Protein AF-A0A6P1IZU8-F1 (afdb_monomer_lite)

Foldseek 3Di:
DDDDDPDPVVVVVVVVVVVVVVVPDPPPCPPVVVVVVVVVVVVVVVVLCVQCVLLVLLVVVVLVVVLVVLCVVPNPVRSVVVVVVVVVVVVVVVVVVVVVQVVPPDNVVSVVVVVVCVVVPVVHQDPVDPCNVVSVVSSVVSVD

Secondary structure (DSSP, 8-state):
-------THHHHHHHHHHHHTTTTS-TTS-HHHHHHHHHHHHHHHHHHHHHHHHHHHHHHHHHHHHHHHHHHHHHHHHHHHHHHHHHHHHHHHHHHHHHHHHT-S-HHHHHHHHHHHHHTTTTS--TTSTTHHHHHHHHHHHT-

Radius of gyration: 24.1 Å; chains: 1; bounding box: 70×32×50 Å

Structure (mmCIF, N/CA/C/O backbone):
data_AF-A0A6P1IZU8-F1
#
_entry.id   AF-A0A6P1IZU8-F1
#
loop_
_atom_site.group_PDB
_atom_site.id
_atom_site.type_symbol
_atom_site.label_atom_id
_atom_site.label_alt_id
_atom_site.label_comp_id
_atom_site.label_asym_id
_atom_site.label_entity_id
_atom_site.label_seq_id
_atom_site.pdbx_PDB_ins_code
_atom_site.Cartn_x
_atom_site.Cartn_y
_atom_site.Cartn_z
_atom_site.occupancy
_atom_site.B_iso_or_equiv
_atom_site.auth_seq_id
_atom_site.auth_comp_id
_atom_site.auth_asym_id
_atom_site.auth_atom_id
_atom_site.pdbx_PDB_model_num
ATOM 1 N N . MET A 1 1 ? 51.812 13.225 24.668 1.00 41.00 1 MET A N 1
ATOM 2 C CA . MET A 1 1 ? 50.845 12.655 23.706 1.00 41.00 1 MET A CA 1
ATOM 3 C C . MET A 1 1 ? 50.387 13.764 22.770 1.00 41.00 1 MET A C 1
ATOM 5 O O . MET A 1 1 ? 49.770 14.711 23.235 1.00 41.00 1 MET A O 1
ATOM 9 N N . ARG A 1 2 ? 50.791 13.718 21.493 1.00 33.50 2 ARG A N 1
ATOM 10 C CA . ARG A 1 2 ? 50.395 14.683 20.450 1.00 33.50 2 ARG A CA 1
ATOM 11 C C . ARG A 1 2 ? 49.412 14.000 19.489 1.00 33.50 2 ARG A C 1
ATOM 13 O O . ARG A 1 2 ? 49.657 12.843 19.154 1.00 33.50 2 ARG A O 1
ATOM 20 N N . PRO A 1 3 ? 48.355 14.683 19.026 1.00 36.72 3 PRO A N 1
ATOM 21 C CA . PRO A 1 3 ? 47.440 14.134 18.036 1.00 36.72 3 PRO A CA 1
ATOM 22 C C . PRO A 1 3 ? 48.097 14.129 16.649 1.00 36.72 3 PRO A C 1
ATOM 24 O O . PRO A 1 3 ? 48.660 15.137 16.210 1.00 36.72 3 PRO A O 1
ATOM 27 N N . GLN A 1 4 ? 48.035 12.989 15.960 1.00 41.97 4 GLN A N 1
ATOM 28 C CA . GLN A 1 4 ? 48.429 12.881 14.558 1.00 41.97 4 GLN A CA 1
ATOM 29 C C . GLN A 1 4 ? 47.409 13.624 13.688 1.00 41.97 4 GLN A C 1
ATOM 31 O O . GLN A 1 4 ? 46.247 13.239 13.597 1.00 41.97 4 GLN A O 1
ATOM 36 N N . ARG A 1 5 ? 47.858 14.704 13.042 1.00 43.34 5 ARG A N 1
ATOM 37 C CA . ARG A 1 5 ? 47.162 15.329 11.913 1.00 43.34 5 ARG A CA 1
ATOM 38 C C . ARG A 1 5 ? 47.276 14.389 10.714 1.00 43.34 5 ARG A C 1
ATOM 40 O O . ARG A 1 5 ? 48.345 14.301 10.114 1.00 43.34 5 ARG A O 1
ATOM 47 N N . THR A 1 6 ? 46.196 13.711 10.348 1.00 44.62 6 THR A N 1
ATOM 48 C CA . THR A 1 6 ? 46.088 13.102 9.021 1.00 44.62 6 THR A CA 1
ATOM 49 C C . THR A 1 6 ? 45.892 14.223 8.000 1.00 44.62 6 THR A C 1
ATOM 51 O O . THR A 1 6 ? 45.001 15.064 8.094 1.00 44.62 6 THR A O 1
ATOM 54 N N . SER A 1 7 ? 46.860 14.308 7.094 1.00 45.47 7 SER A N 1
ATOM 55 C CA . SER A 1 7 ? 47.058 15.392 6.141 1.00 45.47 7 SER A CA 1
ATOM 56 C C . SER A 1 7 ? 45.967 15.419 5.066 1.00 45.47 7 SER A C 1
ATOM 58 O O . SER A 1 7 ? 45.680 14.403 4.433 1.00 45.47 7 SER A O 1
ATOM 60 N N . SER A 1 8 ? 45.449 16.621 4.795 1.00 48.34 8 SER A N 1
ATOM 61 C CA . SER A 1 8 ? 44.566 16.989 3.672 1.00 48.34 8 SER A CA 1
ATOM 62 C C . SER A 1 8 ? 45.063 16.490 2.296 1.00 48.34 8 SER A C 1
ATOM 64 O O . SER A 1 8 ? 44.287 16.346 1.354 1.00 48.34 8 SER A O 1
ATOM 66 N N . ALA A 1 9 ? 46.351 16.143 2.181 1.00 49.56 9 ALA A N 1
ATOM 67 C CA . ALA A 1 9 ? 46.944 15.568 0.976 1.00 49.56 9 ALA A CA 1
ATOM 68 C C . ALA A 1 9 ? 46.387 14.177 0.605 1.00 49.56 9 ALA A C 1
ATOM 70 O O . ALA A 1 9 ? 46.333 13.845 -0.579 1.00 49.56 9 ALA A O 1
ATOM 71 N N . HIS A 1 10 ? 45.934 13.372 1.577 1.00 45.78 10 HIS A N 1
ATOM 72 C CA . HIS A 1 10 ? 45.466 12.010 1.284 1.00 45.78 10 HIS A CA 1
ATOM 73 C C . HIS A 1 10 ? 44.092 12.000 0.590 1.00 45.78 10 HIS A C 1
ATOM 75 O O . HIS A 1 10 ? 43.878 11.227 -0.342 1.00 45.78 10 HIS A O 1
ATOM 81 N N . LEU A 1 11 ? 43.218 12.944 0.962 1.00 45.25 11 LEU A N 1
ATOM 82 C CA . LEU A 1 11 ? 41.897 13.150 0.353 1.00 45.25 11 LEU A CA 1
ATOM 83 C C . LEU A 1 11 ? 41.985 13.711 -1.079 1.00 45.25 11 LEU A C 1
ATOM 85 O O . LEU A 1 11 ? 41.105 13.454 -1.901 1.00 45.25 11 LEU A O 1
ATOM 89 N N . GLY A 1 12 ? 43.051 14.453 -1.400 1.00 46.25 12 GLY A N 1
ATOM 90 C CA . GLY A 1 12 ? 43.307 14.953 -2.756 1.00 46.25 12 GLY A CA 1
ATOM 91 C C . GLY A 1 12 ? 43.663 13.836 -3.742 1.00 46.25 12 GLY A C 1
ATOM 92 O O . GLY A 1 12 ? 43.120 13.790 -4.847 1.00 46.25 12 GLY A O 1
ATOM 93 N N . ALA A 1 13 ? 44.509 12.894 -3.316 1.00 50.34 13 ALA A N 1
ATOM 94 C CA . ALA A 1 13 ? 44.922 11.754 -4.134 1.00 50.34 13 ALA A CA 1
ATOM 95 C C . ALA A 1 13 ? 43.780 10.746 -4.363 1.00 50.34 13 ALA A C 1
ATOM 97 O O . ALA A 1 13 ? 43.659 10.171 -5.445 1.00 50.34 13 ALA A O 1
ATOM 98 N N . GLU A 1 14 ? 42.904 10.562 -3.372 1.00 46.69 14 GLU A N 1
ATOM 99 C CA . GLU A 1 14 ? 41.747 9.666 -3.475 1.00 46.69 14 GLU A CA 1
ATOM 100 C C . GLU A 1 14 ? 40.647 10.248 -4.381 1.00 46.69 14 GLU A C 1
ATOM 102 O O . GLU A 1 14 ? 40.080 9.534 -5.210 1.00 46.69 14 GLU A O 1
ATOM 107 N N . ARG A 1 15 ? 40.434 11.575 -4.343 1.00 49.38 15 ARG A N 1
ATOM 108 C CA . ARG A 1 15 ? 39.568 12.284 -5.303 1.00 49.38 15 ARG A CA 1
ATOM 109 C C . ARG A 1 15 ? 40.090 12.221 -6.739 1.00 49.38 15 ARG A C 1
ATOM 111 O O . ARG A 1 15 ? 39.292 12.043 -7.655 1.00 49.38 15 ARG A O 1
ATOM 118 N N . GLN A 1 16 ? 41.402 12.333 -6.950 1.00 51.94 16 GLN A N 1
ATOM 119 C CA . GLN A 1 16 ? 41.996 12.194 -8.286 1.00 51.94 16 GLN A CA 1
ATOM 120 C C . GLN A 1 16 ? 41.927 10.753 -8.811 1.00 51.94 16 GLN A C 1
ATOM 122 O O . GLN A 1 16 ? 41.655 10.559 -9.993 1.00 51.94 16 GLN A O 1
ATOM 127 N N . ARG A 1 17 ? 42.076 9.739 -7.946 1.00 51.16 17 ARG A N 1
ATOM 128 C CA . ARG A 1 17 ? 41.856 8.329 -8.317 1.00 51.16 17 ARG A CA 1
ATOM 129 C C . ARG A 1 17 ? 40.402 8.028 -8.684 1.00 51.16 17 ARG A C 1
ATOM 131 O O . ARG A 1 17 ? 40.165 7.332 -9.666 1.00 51.16 17 ARG A O 1
ATOM 138 N N . LEU A 1 18 ? 39.435 8.574 -7.944 1.00 45.34 18 LEU A N 1
ATOM 139 C CA . LEU A 1 18 ? 38.010 8.433 -8.271 1.00 45.34 18 LEU A CA 1
ATOM 140 C C . LEU A 1 18 ? 37.643 9.152 -9.581 1.00 45.34 18 LEU A C 1
ATOM 142 O O . LEU A 1 18 ? 36.846 8.630 -10.354 1.00 45.34 18 LEU A O 1
ATOM 146 N N . ALA A 1 19 ? 38.262 10.302 -9.868 1.00 48.28 19 ALA A N 1
ATOM 147 C CA . ALA A 1 19 ? 38.076 11.018 -11.132 1.00 48.28 19 ALA A CA 1
ATOM 148 C C . ALA A 1 19 ? 38.701 10.283 -12.335 1.00 48.28 19 ALA A C 1
ATOM 150 O O . ALA A 1 19 ? 38.113 10.277 -13.413 1.00 48.28 19 ALA A O 1
ATOM 151 N N . ALA A 1 20 ? 39.849 9.623 -12.150 1.00 47.84 20 ALA A N 1
ATOM 152 C CA . ALA A 1 20 ? 40.512 8.840 -13.196 1.00 47.84 20 ALA A CA 1
ATOM 153 C C . ALA A 1 20 ? 39.789 7.519 -13.527 1.00 47.84 20 ALA A C 1
ATOM 155 O O . ALA A 1 20 ? 39.885 7.036 -14.647 1.00 47.84 20 ALA A O 1
ATOM 156 N N . ASN A 1 21 ? 39.012 6.952 -12.598 1.00 43.84 21 ASN A N 1
ATOM 157 C CA . ASN A 1 21 ? 38.176 5.773 -12.873 1.00 43.84 21 ASN A CA 1
ATOM 158 C C . ASN A 1 21 ? 36.822 6.110 -13.529 1.00 43.84 21 ASN A C 1
ATOM 160 O O . ASN A 1 21 ? 36.084 5.204 -13.905 1.00 43.84 21 ASN A O 1
ATOM 164 N N . LEU A 1 22 ? 36.484 7.396 -13.684 1.00 42.19 22 LEU A N 1
ATOM 165 C CA . LEU A 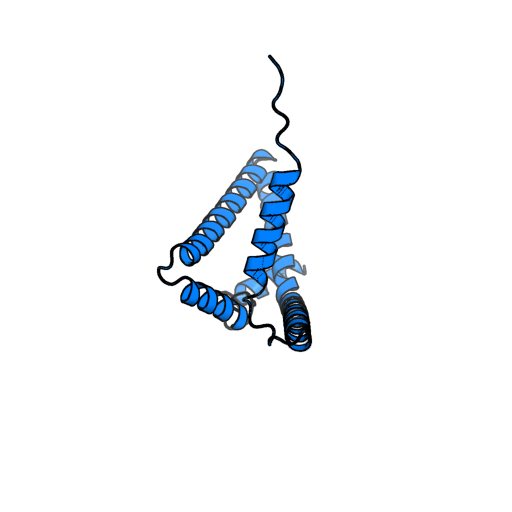1 22 ? 35.278 7.845 -14.394 1.00 42.19 22 LEU A CA 1
ATOM 166 C C . LEU A 1 22 ? 35.525 8.135 -15.883 1.00 42.19 22 LEU A C 1
ATOM 168 O O . LEU A 1 22 ? 34.564 8.356 -16.620 1.00 42.19 22 LEU A O 1
ATOM 172 N N . THR A 1 23 ? 36.779 8.122 -16.346 1.00 43.56 23 THR A N 1
ATOM 173 C CA . THR A 1 23 ? 37.121 8.411 -17.750 1.00 43.56 23 THR A CA 1
ATOM 174 C C . THR A 1 23 ? 36.952 7.222 -18.696 1.00 43.56 23 THR A C 1
ATOM 176 O O . THR A 1 23 ? 37.031 7.419 -19.903 1.00 43.56 23 THR A O 1
ATOM 179 N N . ASP A 1 24 ? 36.656 6.028 -18.173 1.00 41.81 24 ASP A N 1
ATOM 180 C CA . ASP A 1 24 ? 36.394 4.814 -18.967 1.00 41.81 24 ASP A CA 1
ATOM 181 C C . ASP A 1 24 ? 34.899 4.529 -19.188 1.00 41.81 24 ASP A C 1
ATOM 183 O O . ASP A 1 24 ? 34.511 3.476 -19.699 1.00 41.81 24 ASP A O 1
ATOM 187 N N . PHE A 1 25 ? 34.025 5.484 -18.857 1.00 39.88 25 PHE A N 1
ATOM 188 C CA . PHE A 1 25 ? 32.663 5.439 -19.374 1.00 39.88 25 PHE A CA 1
ATOM 189 C C . PHE A 1 25 ? 32.666 5.896 -20.835 1.00 39.88 25 PHE A C 1
ATOM 191 O O . PHE A 1 25 ? 33.139 6.999 -21.117 1.00 39.88 25 PHE A O 1
ATOM 198 N N . PRO A 1 26 ? 32.103 5.112 -21.775 1.00 39.47 26 PRO A N 1
ATOM 199 C CA . PRO A 1 26 ? 31.972 5.544 -23.156 1.00 39.47 26 PRO A CA 1
ATOM 200 C C . PRO A 1 26 ? 31.148 6.836 -23.187 1.00 39.47 26 PRO A C 1
ATOM 202 O O . PRO A 1 26 ? 29.931 6.843 -22.993 1.00 39.47 26 PRO A O 1
ATOM 205 N N . THR A 1 27 ? 31.821 7.952 -23.452 1.00 45.53 27 THR A N 1
ATOM 206 C CA . THR A 1 27 ? 31.269 9.313 -23.538 1.00 45.53 27 THR A CA 1
ATOM 207 C C . THR A 1 27 ? 30.335 9.511 -24.740 1.00 45.53 27 THR A C 1
ATOM 209 O O . THR A 1 27 ? 29.909 10.626 -25.035 1.00 45.53 27 THR A O 1
ATOM 212 N N . SER A 1 28 ? 29.927 8.433 -25.417 1.00 43.31 28 SER A N 1
ATOM 213 C CA . SER A 1 28 ? 28.973 8.460 -26.526 1.00 43.31 28 SER A CA 1
ATOM 214 C C . SER A 1 28 ? 27.503 8.382 -26.097 1.00 43.31 28 SER A C 1
ATOM 216 O O . SER A 1 28 ? 26.613 8.351 -26.955 1.00 43.31 28 SER A O 1
ATOM 218 N N . VAL A 1 29 ? 27.188 8.405 -24.796 1.00 45.69 29 VAL A N 1
ATOM 219 C CA . VAL A 1 29 ? 25.844 8.818 -24.369 1.00 45.69 29 VAL A CA 1
ATOM 220 C C . VAL A 1 29 ? 25.806 10.343 -24.414 1.00 45.69 29 VAL A C 1
ATOM 222 O O . VAL A 1 29 ? 26.002 11.022 -23.414 1.00 45.69 29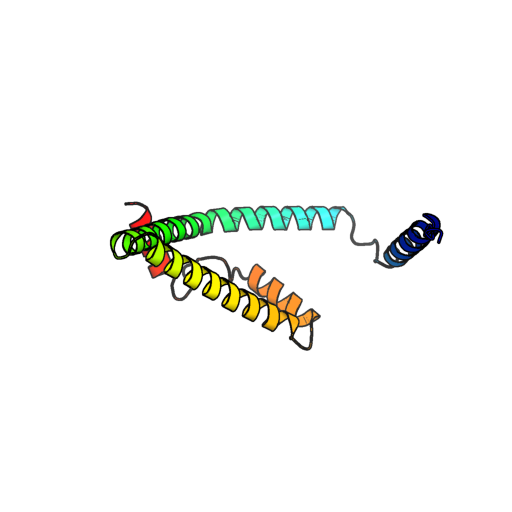 VAL A O 1
ATOM 225 N N . THR A 1 30 ? 25.569 10.891 -25.610 1.00 45.28 30 THR A N 1
ATOM 226 C CA . THR A 1 30 ? 25.333 12.327 -25.827 1.00 45.28 30 THR A CA 1
ATOM 227 C C . THR A 1 30 ? 24.422 12.878 -24.728 1.00 45.28 30 THR A C 1
ATOM 229 O O . THR A 1 30 ? 23.368 12.287 -24.482 1.00 45.28 30 THR A O 1
ATOM 232 N N . LEU A 1 31 ? 24.773 14.010 -24.110 1.00 45.38 31 LEU A N 1
ATOM 233 C CA . LEU A 1 31 ? 23.968 14.730 -23.104 1.00 45.38 31 LEU A CA 1
ATOM 234 C C . LEU A 1 31 ? 22.472 14.833 -23.469 1.00 45.38 31 LEU A C 1
ATOM 236 O O . LEU A 1 31 ? 21.605 14.805 -22.599 1.00 45.38 31 LEU A O 1
ATOM 240 N N . SER A 1 32 ? 22.154 14.868 -24.766 1.00 47.62 32 SER A N 1
ATOM 241 C CA . SER A 1 32 ? 20.799 14.868 -25.329 1.00 47.62 32 SER A CA 1
ATOM 242 C C . SER A 1 32 ? 20.002 13.569 -25.115 1.00 47.62 32 SER A C 1
ATOM 244 O O . SER A 1 32 ? 18.772 13.604 -25.131 1.00 47.62 32 SER A O 1
ATOM 246 N N . LYS A 1 33 ? 20.666 12.415 -24.962 1.00 49.03 33 LYS A N 1
ATOM 247 C CA . LYS A 1 33 ? 20.047 11.130 -24.590 1.00 49.03 33 LYS A CA 1
ATOM 248 C C . LYS A 1 33 ? 19.741 11.107 -23.095 1.00 49.03 33 LYS A C 1
ATOM 250 O O . LYS A 1 33 ? 18.618 10.785 -22.737 1.00 49.03 33 LYS A O 1
ATOM 255 N N . VAL A 1 34 ? 20.671 11.558 -22.249 1.00 53.62 34 VAL A N 1
ATOM 256 C CA . VAL A 1 34 ? 20.452 11.666 -20.792 1.00 53.62 34 VAL A CA 1
ATOM 257 C C . VAL A 1 34 ? 19.305 12.634 -20.476 1.00 53.62 34 VAL A C 1
ATOM 259 O O . VAL A 1 34 ? 18.387 12.276 -19.744 1.00 53.62 34 VAL A O 1
ATOM 262 N N . HIS A 1 35 ? 19.274 13.813 -21.107 1.00 47.97 35 HIS A N 1
ATOM 263 C CA . HIS A 1 35 ? 18.172 14.773 -20.953 1.00 47.97 35 HIS A CA 1
ATOM 264 C C . HIS A 1 35 ? 16.815 14.223 -21.420 1.00 47.97 35 HIS A C 1
ATOM 266 O O . HIS A 1 35 ? 15.790 14.487 -20.790 1.00 47.97 35 HIS A O 1
ATOM 272 N N . ARG A 1 36 ? 16.790 13.452 -22.517 1.00 53.38 36 ARG A N 1
ATOM 273 C CA . ARG A 1 36 ? 15.564 12.793 -22.990 1.00 53.38 36 ARG A CA 1
ATOM 274 C C . ARG A 1 36 ? 15.098 11.702 -22.030 1.00 53.38 36 ARG A C 1
ATOM 276 O O . ARG A 1 36 ? 13.906 11.652 -21.748 1.00 53.38 36 ARG A O 1
ATOM 283 N N . SER A 1 37 ? 16.010 10.896 -21.490 1.00 55.41 37 SER A N 1
ATOM 284 C CA . SER A 1 37 ? 15.684 9.858 -20.508 1.00 55.41 37 SER A CA 1
ATOM 285 C C . SER A 1 37 ? 15.145 10.444 -19.199 1.00 55.41 37 SER A C 1
ATOM 287 O O . SER A 1 37 ? 14.140 9.955 -18.696 1.00 55.41 37 SER A O 1
ATOM 289 N N . ILE A 1 38 ? 15.733 11.534 -18.687 1.00 56.88 38 ILE A N 1
ATOM 290 C CA . ILE A 1 38 ? 15.238 12.224 -17.479 1.00 56.88 38 ILE A CA 1
ATOM 291 C C . ILE A 1 38 ? 13.834 12.802 -17.715 1.00 56.88 38 ILE A C 1
ATOM 293 O O . ILE A 1 38 ? 12.929 12.566 -16.920 1.00 56.88 38 ILE A O 1
ATOM 297 N N . ARG A 1 39 ? 13.613 13.492 -18.844 1.00 56.72 39 ARG A N 1
ATOM 298 C CA . ARG A 1 39 ? 12.294 14.051 -19.195 1.00 56.72 39 ARG A CA 1
ATOM 299 C C . ARG A 1 39 ? 11.228 12.965 -19.389 1.00 56.72 39 ARG A C 1
ATOM 301 O O . ARG A 1 39 ? 10.067 13.172 -19.048 1.00 56.72 39 ARG A O 1
ATOM 308 N N . TRP A 1 40 ? 11.603 11.819 -19.952 1.00 54.03 40 TRP A N 1
ATOM 309 C CA . TRP A 1 40 ? 10.691 10.695 -20.158 1.00 54.03 40 TRP A CA 1
ATOM 310 C C . TRP A 1 40 ? 10.277 10.036 -18.834 1.00 54.03 40 TRP A C 1
ATOM 312 O O . TRP A 1 40 ? 9.096 9.745 -18.644 1.00 54.03 40 TRP A O 1
ATOM 322 N N . LEU A 1 41 ? 11.215 9.871 -17.893 1.00 57.94 41 LEU A N 1
ATOM 323 C CA . LEU A 1 41 ? 10.930 9.369 -16.543 1.00 57.94 41 LEU A CA 1
ATOM 324 C C . LEU A 1 41 ? 9.996 10.310 -15.765 1.00 57.94 41 LEU A C 1
ATOM 326 O O . LEU A 1 41 ? 9.057 9.843 -15.122 1.00 57.94 41 LEU A O 1
ATOM 330 N N . ASP A 1 42 ? 10.195 11.622 -15.894 1.00 63.22 42 ASP A N 1
ATOM 331 C CA . ASP A 1 42 ? 9.362 12.645 -15.251 1.00 63.22 42 ASP A CA 1
ATOM 332 C C . ASP A 1 42 ? 7.909 12.628 -15.771 1.00 63.22 42 ASP A C 1
ATOM 334 O O . ASP A 1 42 ? 6.951 12.488 -15.007 1.00 63.22 42 ASP A O 1
ATOM 338 N N . GLN A 1 43 ? 7.715 12.616 -17.096 1.00 65.25 43 GLN A N 1
ATOM 339 C CA . GLN A 1 43 ? 6.374 12.525 -17.695 1.00 65.25 43 GLN A CA 1
ATOM 340 C C . GLN A 1 43 ? 5.643 11.228 -17.342 1.00 65.25 43 GLN A C 1
ATOM 342 O O . GLN A 1 43 ? 4.417 11.207 -17.190 1.00 65.25 43 GLN A O 1
ATOM 347 N N . ARG A 1 44 ? 6.383 10.125 -17.236 1.00 67.19 44 ARG A N 1
ATOM 348 C CA . ARG A 1 44 ? 5.827 8.829 -16.865 1.00 67.19 44 ARG A CA 1
ATOM 349 C C . ARG A 1 44 ? 5.356 8.814 -15.413 1.00 67.19 44 ARG A C 1
ATOM 351 O O . ARG A 1 44 ? 4.253 8.331 -15.158 1.00 67.19 44 ARG A O 1
ATOM 358 N N . SER A 1 45 ? 6.153 9.387 -14.511 1.00 70.50 45 SER A N 1
ATOM 359 C CA . SER A 1 45 ? 5.795 9.583 -13.104 1.00 70.50 45 SER A CA 1
ATOM 360 C C . SER A 1 45 ? 4.500 10.387 -12.975 1.00 70.50 45 SER A C 1
ATOM 362 O O . SER A 1 45 ? 3.554 9.918 -12.349 1.00 70.50 45 SER A O 1
ATOM 364 N N . LEU A 1 46 ? 4.381 11.518 -13.678 1.00 77.81 46 LEU A N 1
ATOM 365 C CA . LEU A 1 46 ? 3.177 12.361 -13.646 1.00 77.81 46 LEU A CA 1
ATOM 366 C C . LEU A 1 46 ? 1.918 11.634 -14.137 1.00 77.81 46 LEU A C 1
ATOM 368 O O . LEU A 1 46 ? 0.855 11.738 -13.528 1.00 77.81 46 LEU A O 1
ATOM 372 N N . ARG A 1 47 ? 2.020 10.859 -15.224 1.00 79.69 47 ARG A N 1
ATOM 373 C CA . ARG A 1 47 ? 0.881 10.079 -15.738 1.00 79.69 47 ARG A CA 1
ATOM 374 C C . ARG A 1 47 ? 0.475 8.958 -14.791 1.00 79.69 47 ARG A C 1
ATOM 376 O O . ARG A 1 47 ? -0.714 8.678 -14.674 1.00 79.69 47 ARG A O 1
ATOM 383 N N . TRP A 1 48 ? 1.446 8.292 -14.171 1.00 83.06 48 TRP A N 1
ATOM 384 C CA . TRP A 1 48 ? 1.171 7.278 -13.159 1.00 83.06 48 TRP A CA 1
ATOM 385 C C . TRP A 1 48 ? 0.489 7.911 -11.945 1.00 83.06 48 TRP A C 1
ATOM 387 O O . TRP A 1 48 ? -0.580 7.453 -11.551 1.00 83.06 48 TRP A O 1
ATOM 397 N N . GLN A 1 49 ? 1.031 9.015 -11.423 1.00 79.81 49 GLN A N 1
ATOM 398 C CA . GLN A 1 49 ? 0.447 9.745 -10.297 1.00 79.81 49 GLN A CA 1
ATOM 399 C C . GLN A 1 49 ? -0.995 10.160 -10.599 1.00 79.81 49 GLN A C 1
ATOM 401 O O . GLN A 1 49 ? -1.886 9.863 -9.812 1.00 79.81 49 GLN A O 1
ATOM 406 N N . ALA A 1 50 ? -1.251 10.746 -11.773 1.00 83.94 50 ALA A N 1
ATOM 407 C CA . ALA A 1 50 ? -2.592 11.168 -12.175 1.00 83.94 50 ALA A CA 1
ATOM 408 C C . ALA A 1 50 ? -3.619 10.020 -12.182 1.00 83.94 50 ALA A C 1
ATOM 410 O O . ALA A 1 50 ? -4.779 10.239 -11.846 1.00 83.94 50 ALA A O 1
ATOM 411 N N . ARG A 1 51 ? -3.206 8.795 -12.536 1.00 86.44 51 ARG A N 1
ATOM 412 C CA . ARG A 1 51 ? -4.090 7.617 -12.505 1.00 86.44 51 ARG A CA 1
ATOM 413 C C . ARG A 1 51 ? -4.261 7.030 -11.105 1.00 86.44 51 ARG A C 1
ATOM 415 O O . ARG A 1 51 ? -5.344 6.553 -10.782 1.00 86.44 51 ARG A O 1
ATOM 422 N N . ASN A 1 52 ? -3.205 7.055 -10.292 1.00 88.75 52 ASN A N 1
ATOM 423 C CA . ASN A 1 52 ? -3.137 6.279 -9.052 1.00 88.75 52 ASN A CA 1
ATOM 424 C C . ASN A 1 52 ? -3.462 7.072 -7.790 1.00 88.75 52 ASN A C 1
ATOM 426 O O . ASN A 1 52 ? -3.834 6.478 -6.779 1.00 88.75 52 ASN A O 1
ATOM 430 N N . VAL A 1 53 ? -3.350 8.402 -7.835 1.00 89.56 53 VAL A N 1
ATOM 431 C CA . VAL A 1 53 ? -3.497 9.260 -6.652 1.00 89.56 53 VAL A CA 1
ATOM 432 C C . VAL A 1 53 ? -4.831 9.041 -5.938 1.00 89.56 53 VAL A C 1
ATOM 434 O O . VAL A 1 53 ? -4.856 9.013 -4.712 1.00 89.56 53 VAL A O 1
ATOM 437 N N . LYS A 1 54 ? -5.921 8.783 -6.675 1.00 93.31 54 LYS A N 1
ATOM 438 C CA . LYS A 1 54 ? -7.237 8.521 -6.074 1.00 93.31 54 LYS A CA 1
ATOM 439 C C . LYS A 1 54 ? -7.228 7.314 -5.127 1.00 93.31 54 LYS A C 1
ATOM 441 O O . LYS A 1 54 ? -7.829 7.386 -4.063 1.00 93.31 54 LYS A O 1
ATOM 446 N N . TYR A 1 55 ? -6.508 6.245 -5.466 1.00 92.38 55 TYR A N 1
ATOM 447 C CA . TYR A 1 55 ? -6.432 5.045 -4.628 1.00 92.38 55 TYR A CA 1
ATOM 448 C C . TYR A 1 55 ? -5.517 5.241 -3.424 1.00 92.38 55 TYR A C 1
ATOM 450 O O . TYR A 1 55 ? -5.807 4.725 -2.349 1.00 92.38 55 TYR A O 1
ATOM 458 N N . ILE A 1 56 ? -4.433 6.006 -3.589 1.00 89.56 56 ILE A N 1
ATOM 459 C CA . ILE A 1 56 ? -3.545 6.373 -2.479 1.00 89.56 56 ILE A CA 1
ATOM 460 C C . ILE A 1 56 ? -4.332 7.182 -1.443 1.00 89.56 56 ILE A C 1
ATOM 462 O O . ILE A 1 56 ? -4.345 6.816 -0.271 1.00 89.56 56 ILE A O 1
ATOM 466 N N . LEU A 1 57 ? -5.054 8.217 -1.884 1.00 92.25 57 LEU A N 1
ATOM 467 C CA . LEU A 1 57 ? -5.878 9.053 -1.006 1.00 92.25 57 LEU A CA 1
ATOM 468 C C . LEU A 1 57 ? -7.014 8.258 -0.347 1.00 92.25 57 LEU A C 1
ATOM 470 O O . LEU A 1 57 ? -7.285 8.433 0.839 1.00 92.25 57 LEU A O 1
ATOM 474 N N . ALA A 1 58 ? -7.657 7.350 -1.087 1.00 95.00 58 ALA A N 1
ATOM 475 C CA . ALA A 1 58 ? -8.690 6.480 -0.530 1.00 95.00 58 ALA A CA 1
ATOM 476 C C . ALA A 1 58 ? -8.129 5.534 0.545 1.00 95.00 58 ALA A C 1
ATOM 478 O O . ALA A 1 58 ? -8.740 5.360 1.599 1.00 95.00 58 ALA A O 1
ATOM 479 N N . SER A 1 59 ? -6.935 4.984 0.311 1.00 92.75 59 SER A N 1
ATOM 480 C CA . SER A 1 59 ? -6.238 4.121 1.271 1.00 92.75 59 SER A CA 1
ATOM 481 C C . SER A 1 59 ? -5.824 4.890 2.525 1.00 92.75 59 SER A C 1
ATOM 483 O O . SER A 1 59 ? -5.987 4.387 3.634 1.00 92.75 59 SER A O 1
ATOM 485 N N . GLU A 1 60 ? -5.336 6.123 2.372 1.00 92.69 60 GLU A N 1
ATOM 486 C CA . GLU A 1 60 ? -5.020 7.012 3.494 1.00 92.69 60 GLU A CA 1
ATOM 487 C C . GLU A 1 60 ? -6.264 7.307 4.342 1.00 92.69 60 GLU A C 1
ATOM 489 O O . GLU A 1 60 ? -6.234 7.106 5.559 1.00 92.69 60 GLU A O 1
ATOM 494 N N . LYS A 1 61 ? -7.382 7.701 3.711 1.00 96.25 61 LYS A N 1
ATOM 495 C CA . LYS A 1 61 ? -8.653 7.949 4.413 1.00 96.25 61 LYS A CA 1
ATOM 496 C C . LYS A 1 61 ? -9.141 6.697 5.145 1.00 96.25 61 LYS A C 1
ATOM 498 O O . LYS A 1 61 ? -9.565 6.790 6.296 1.00 96.25 61 LYS A O 1
ATOM 503 N N . TYR A 1 62 ? -9.037 5.528 4.514 1.00 95.25 62 TYR A N 1
ATOM 504 C CA . TYR A 1 62 ? -9.421 4.253 5.118 1.00 95.25 62 TYR A CA 1
ATOM 505 C C . TYR A 1 62 ? -8.574 3.909 6.340 1.00 95.25 62 TYR A C 1
ATOM 507 O O . TYR A 1 62 ? -9.117 3.617 7.404 1.00 95.25 62 TYR A O 1
ATOM 515 N N . MET A 1 63 ? -7.248 4.008 6.232 1.00 94.19 63 MET A N 1
ATOM 516 C CA . MET A 1 63 ? -6.373 3.749 7.374 1.00 94.19 63 MET A CA 1
ATOM 517 C C . MET A 1 63 ? -6.596 4.757 8.503 1.00 94.19 63 MET A C 1
ATOM 519 O O . MET A 1 63 ? -6.598 4.365 9.667 1.00 94.19 63 MET A O 1
ATOM 523 N N . GLY A 1 64 ? -6.873 6.023 8.178 1.00 94.88 64 GLY A N 1
ATOM 524 C CA . GLY A 1 64 ? -7.292 7.025 9.157 1.00 94.88 64 GLY A CA 1
ATOM 525 C C . GLY A 1 64 ? -8.553 6.612 9.924 1.00 94.88 64 GLY A C 1
ATOM 526 O O . GLY A 1 64 ? -8.560 6.667 11.154 1.00 94.88 64 GLY A O 1
ATOM 527 N N . ALA A 1 65 ? -9.585 6.133 9.222 1.00 96.19 65 ALA A N 1
ATOM 528 C CA . ALA A 1 65 ? -10.811 5.630 9.844 1.00 96.19 65 ALA A CA 1
ATOM 529 C C . ALA A 1 65 ? -10.542 4.410 10.740 1.00 96.19 65 ALA A C 1
ATOM 531 O O . ALA A 1 65 ? -10.9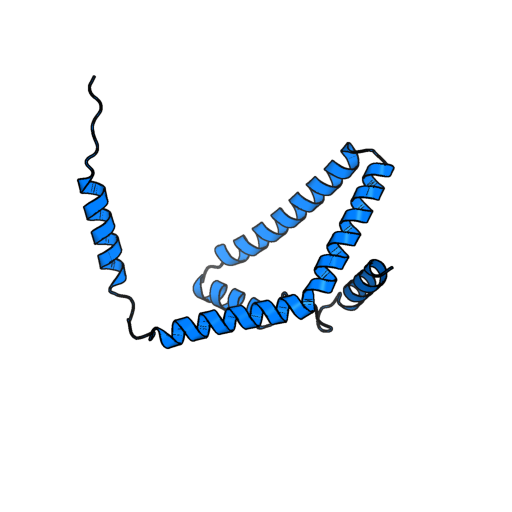62 4.387 11.894 1.00 96.19 65 ALA A O 1
ATOM 532 N N . ARG A 1 66 ? -9.754 3.441 10.260 1.00 95.44 66 ARG A N 1
ATOM 533 C CA . ARG A 1 66 ? -9.365 2.253 11.038 1.00 95.44 66 ARG A CA 1
ATOM 534 C C . ARG A 1 66 ? -8.605 2.607 12.315 1.00 95.44 66 ARG A C 1
ATOM 536 O O . ARG A 1 66 ? -8.877 2.041 13.369 1.00 95.44 66 ARG A O 1
ATOM 543 N N . PHE A 1 67 ? -7.692 3.573 12.247 1.00 96.56 67 PHE A N 1
ATOM 544 C CA . PHE A 1 67 ? -6.982 4.060 13.428 1.00 96.56 67 PHE A CA 1
ATOM 545 C C . PHE A 1 67 ? -7.902 4.775 14.417 1.00 96.56 67 PHE A C 1
ATOM 547 O O . PHE A 1 67 ? -7.718 4.615 15.622 1.00 96.56 67 PHE A O 1
ATOM 554 N N . ALA A 1 68 ? -8.884 5.538 13.931 1.00 96.62 68 ALA A N 1
ATOM 555 C CA . ALA A 1 68 ? -9.877 6.179 14.787 1.00 96.62 68 ALA A CA 1
ATOM 556 C C . ALA A 1 68 ? -10.787 5.149 15.479 1.00 96.62 68 ALA A C 1
ATOM 558 O O . ALA A 1 68 ? -11.074 5.289 16.665 1.00 96.62 68 ALA A O 1
ATOM 559 N N . GLU A 1 69 ? -11.190 4.089 14.775 1.00 96.50 69 GLU A N 1
ATOM 560 C CA . GLU A 1 69 ? -11.964 2.977 15.343 1.00 96.50 69 GLU A CA 1
ATOM 561 C C . GLU A 1 69 ? -11.181 2.232 16.432 1.00 96.50 69 GLU A C 1
ATOM 563 O O . GLU A 1 69 ? -11.716 1.964 17.509 1.00 96.5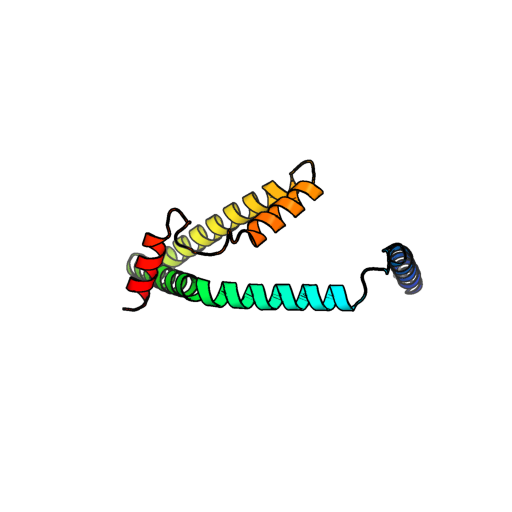0 69 GLU A O 1
ATOM 568 N N . ASP A 1 70 ? -9.900 1.943 16.193 1.00 97.06 70 ASP A N 1
ATOM 569 C CA . ASP A 1 70 ? -9.037 1.312 17.195 1.00 97.06 70 ASP A CA 1
ATOM 570 C C . ASP A 1 70 ? -8.793 2.222 18.405 1.00 97.06 70 ASP A C 1
ATOM 572 O O . ASP A 1 70 ? -8.788 1.748 19.545 1.00 97.06 70 ASP A O 1
ATOM 576 N N . GLU A 1 71 ? -8.644 3.531 18.185 1.00 97.25 71 GLU A N 1
ATOM 577 C CA . GLU A 1 71 ? -8.543 4.511 19.267 1.00 97.25 71 GLU A CA 1
ATOM 578 C C . GLU A 1 71 ? -9.837 4.579 20.089 1.00 97.25 71 GLU A C 1
ATOM 580 O O . GLU A 1 71 ? -9.784 4.572 21.317 1.00 97.25 71 GLU A O 1
ATOM 585 N N . ALA A 1 72 ? -11.003 4.558 19.443 1.00 97.19 72 ALA A N 1
ATOM 586 C CA . ALA A 1 72 ? -12.290 4.524 20.134 1.00 97.19 72 ALA A CA 1
ATOM 587 C C . ALA A 1 72 ? -12.496 3.221 20.931 1.00 97.19 72 ALA A C 1
ATOM 589 O O . ALA A 1 72 ? -13.085 3.243 22.011 1.00 97.19 72 ALA A O 1
ATOM 590 N N . ALA A 1 73 ? -11.996 2.088 20.427 1.00 96.06 73 ALA A N 1
ATOM 591 C CA . ALA A 1 73 ? -12.180 0.775 21.044 1.00 96.06 73 ALA A CA 1
ATOM 592 C C . ALA A 1 73 ? -11.202 0.466 22.192 1.00 96.06 73 ALA A C 1
ATOM 594 O O . ALA A 1 73 ? -11.497 -0.381 23.036 1.00 96.06 73 ALA A O 1
ATOM 595 N N . GLY A 1 74 ? -10.014 1.076 22.210 1.00 94.00 74 GLY A N 1
ATOM 596 C CA . GLY A 1 74 ? -8.966 0.735 23.183 1.00 94.00 74 GLY A CA 1
ATOM 597 C C . GLY A 1 74 ? -7.992 1.862 23.513 1.00 94.00 74 GLY A C 1
ATOM 598 O O . GLY A 1 74 ? -6.922 1.605 24.066 1.00 94.00 74 GLY A O 1
ATOM 599 N N . GLY A 1 75 ? -8.339 3.100 23.170 1.00 96.44 75 GLY A N 1
ATOM 600 C CA . GLY A 1 75 ? -7.507 4.277 23.368 1.00 96.44 75 GLY A CA 1
ATOM 601 C C . GLY A 1 75 ? -6.276 4.315 22.463 1.00 96.44 75 GLY A C 1
AT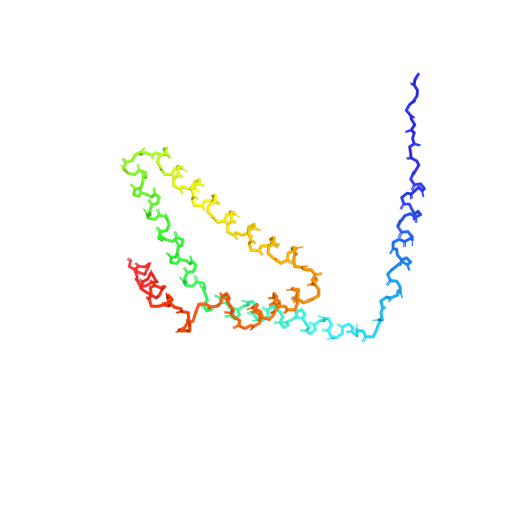OM 602 O O . GLY A 1 75 ? -6.052 3.473 21.589 1.00 96.44 75 GLY A O 1
ATOM 603 N N . VAL A 1 76 ? -5.421 5.302 22.727 1.00 96.12 76 VAL A N 1
ATOM 604 C CA . VAL A 1 76 ? -4.193 5.569 21.959 1.00 96.12 76 VAL A CA 1
ATOM 605 C C . VAL A 1 76 ? -3.275 4.343 21.874 1.00 96.12 76 VAL A C 1
ATOM 607 O O . VAL A 1 76 ? -2.610 4.140 20.860 1.00 96.12 76 VAL A O 1
ATOM 610 N N . ALA A 1 77 ? -3.254 3.496 22.909 1.00 96.25 77 ALA A N 1
ATOM 611 C CA . ALA A 1 77 ? -2.440 2.283 22.929 1.00 96.25 77 ALA A CA 1
ATOM 612 C C . ALA A 1 77 ? -2.837 1.293 21.822 1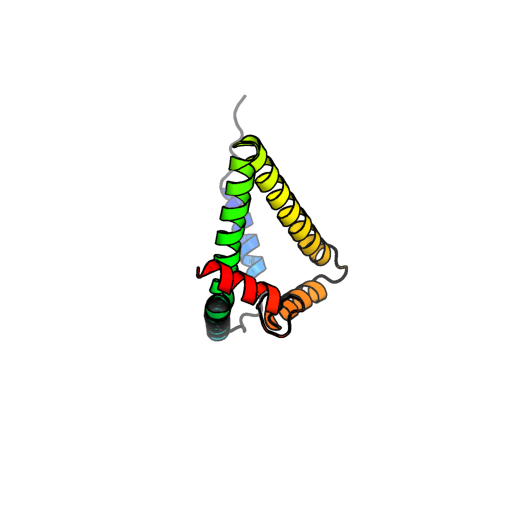.00 96.25 77 ALA A C 1
ATOM 614 O O . ALA A 1 77 ? -1.963 0.747 21.150 1.00 96.25 77 ALA A O 1
ATOM 615 N N . ARG A 1 78 ? -4.142 1.099 21.590 1.00 95.81 78 ARG A N 1
ATOM 616 C CA . ARG A 1 78 ? -4.637 0.187 20.553 1.00 95.81 78 ARG A CA 1
ATOM 617 C C . ARG A 1 78 ? -4.383 0.736 19.154 1.00 95.81 78 ARG A C 1
ATOM 619 O O . ARG A 1 78 ? -3.847 0.019 18.318 1.00 95.81 78 ARG A O 1
ATOM 626 N N . ARG A 1 79 ? -4.640 2.029 18.931 1.00 96.25 79 ARG A N 1
ATOM 627 C CA . ARG A 1 79 ? -4.254 2.703 17.682 1.00 96.25 79 ARG A CA 1
ATOM 628 C C . ARG A 1 79 ? -2.762 2.546 17.392 1.00 96.25 79 ARG A C 1
ATOM 630 O O . ARG A 1 79 ? -2.384 2.238 16.263 1.00 96.25 79 ARG A O 1
ATOM 637 N N . LYS A 1 80 ? -1.912 2.754 18.404 1.00 95.69 80 LYS A N 1
ATOM 638 C CA . LYS A 1 80 ? -0.463 2.590 18.261 1.00 95.69 80 LYS A CA 1
ATOM 639 C C . LYS A 1 80 ? -0.093 1.156 17.882 1.00 95.69 80 LYS A C 1
ATOM 641 O O . LYS A 1 80 ? 0.720 0.989 16.980 1.00 95.69 80 LYS A O 1
ATOM 646 N N . ALA A 1 81 ? -0.697 0.151 18.516 1.00 95.56 81 ALA A N 1
ATOM 647 C CA . ALA A 1 81 ? -0.461 -1.248 18.166 1.00 95.56 81 ALA A CA 1
ATOM 648 C C . ALA A 1 81 ? -0.782 -1.520 16.685 1.00 95.56 81 ALA A C 1
ATOM 650 O O . ALA A 1 81 ? 0.066 -2.046 15.970 1.00 95.56 81 ALA A O 1
ATOM 651 N N . THR A 1 82 ? -1.931 -1.051 16.188 1.00 94.31 82 THR A N 1
ATOM 652 C CA . THR A 1 82 ? -2.305 -1.205 14.772 1.00 94.31 82 THR A CA 1
ATOM 653 C C . THR A 1 82 ? -1.345 -0.472 13.827 1.00 94.31 82 THR A C 1
ATOM 655 O O . THR A 1 82 ? -0.974 -1.000 12.777 1.00 94.31 82 THR A O 1
ATOM 658 N N . MET A 1 83 ? -0.897 0.736 14.187 1.00 94.00 83 MET A N 1
ATOM 659 C CA . MET A 1 83 ? 0.114 1.466 13.410 1.00 94.00 83 MET A CA 1
ATOM 660 C C . MET A 1 83 ? 1.460 0.729 13.366 1.00 94.00 83 MET A C 1
ATOM 662 O O . MET A 1 83 ? 2.095 0.664 12.308 1.00 94.00 83 MET A O 1
ATOM 666 N N . ASP A 1 84 ? 1.900 0.174 14.495 1.00 95.31 84 ASP A N 1
ATOM 667 C CA . ASP A 1 84 ? 3.155 -0.571 14.595 1.00 95.31 84 ASP A CA 1
ATOM 668 C C . ASP A 1 84 ? 3.079 -1.877 13.784 1.00 95.31 84 ASP A C 1
ATOM 670 O O . ASP A 1 84 ? 4.012 -2.200 13.045 1.00 95.31 84 ASP A O 1
ATOM 674 N N . GLU A 1 85 ? 1.951 -2.592 13.841 1.00 94.31 85 GLU A N 1
ATOM 675 C CA . GLU A 1 85 ? 1.701 -3.796 13.040 1.00 94.31 85 GLU A CA 1
ATOM 676 C C . GLU A 1 85 ? 1.715 -3.508 11.539 1.00 94.31 85 GLU A C 1
ATOM 678 O O . GLU A 1 85 ? 2.402 -4.209 10.785 1.00 94.31 85 GLU A O 1
ATOM 683 N N . LEU A 1 86 ? 1.020 -2.450 11.105 1.00 91.38 86 LEU A N 1
ATOM 684 C CA . LEU A 1 86 ? 1.028 -2.011 9.710 1.00 91.38 86 LEU A CA 1
ATOM 685 C C . LEU A 1 86 ? 2.451 -1.676 9.254 1.00 91.38 86 LEU A C 1
ATOM 687 O O . LEU A 1 86 ? 2.898 -2.142 8.206 1.00 91.38 86 LEU A O 1
ATOM 691 N N . THR A 1 87 ? 3.181 -0.900 10.056 1.00 91.69 87 THR A N 1
ATOM 692 C CA . THR A 1 87 ? 4.560 -0.502 9.749 1.00 91.69 87 THR A CA 1
ATOM 693 C C . THR A 1 87 ? 5.462 -1.723 9.617 1.00 91.69 87 THR A C 1
ATOM 695 O O . THR A 1 87 ? 6.236 -1.834 8.664 1.00 91.69 87 THR A O 1
ATOM 698 N N . ALA A 1 88 ? 5.343 -2.673 10.544 1.00 93.62 88 ALA A N 1
ATOM 699 C CA . ALA A 1 88 ? 6.118 -3.902 10.518 1.00 93.62 88 ALA A CA 1
ATOM 700 C C . ALA A 1 88 ? 5.775 -4.763 9.292 1.00 93.62 88 ALA A C 1
ATOM 702 O O . ALA A 1 88 ? 6.677 -5.328 8.675 1.00 93.62 88 ALA A O 1
ATOM 703 N N . LEU A 1 89 ? 4.500 -4.845 8.900 1.00 90.94 89 LEU A N 1
ATOM 704 C CA . LEU A 1 89 ? 4.073 -5.575 7.706 1.00 90.94 89 LEU A CA 1
ATOM 705 C C . LEU A 1 89 ? 4.633 -4.958 6.420 1.00 90.94 89 LEU A C 1
ATOM 707 O O . LEU A 1 89 ? 5.209 -5.679 5.601 1.00 90.94 89 LEU A O 1
ATOM 711 N N . VAL A 1 90 ? 4.496 -3.639 6.259 1.00 87.19 90 VAL A N 1
ATOM 712 C CA . VAL A 1 90 ? 5.019 -2.905 5.097 1.00 87.19 90 VAL A CA 1
ATOM 713 C C . VAL A 1 90 ? 6.532 -3.073 5.009 1.00 87.19 90 VAL A C 1
ATOM 715 O O . VAL A 1 90 ? 7.055 -3.403 3.945 1.00 87.19 90 VAL A O 1
ATOM 718 N N . ARG A 1 91 ? 7.235 -2.929 6.138 1.00 90.44 91 ARG A N 1
ATOM 719 C CA . ARG A 1 91 ? 8.688 -3.091 6.200 1.00 90.44 91 ARG A CA 1
ATOM 720 C C . ARG A 1 91 ? 9.126 -4.504 5.827 1.00 90.44 91 ARG A C 1
ATOM 722 O O . ARG A 1 91 ? 9.960 -4.641 4.941 1.00 90.44 91 ARG A O 1
ATOM 729 N N . ARG A 1 92 ? 8.541 -5.542 6.437 1.00 90.75 92 ARG A N 1
ATOM 730 C CA . ARG A 1 92 ? 8.872 -6.944 6.118 1.00 90.75 92 ARG A CA 1
ATOM 731 C C . ARG A 1 92 ? 8.642 -7.261 4.642 1.00 90.75 92 ARG A C 1
ATOM 733 O O . ARG A 1 92 ? 9.476 -7.912 4.024 1.00 90.75 92 ARG A O 1
ATOM 740 N N . SER A 1 93 ? 7.532 -6.787 4.077 1.00 85.62 93 SER A N 1
ATOM 741 C CA . SER A 1 93 ? 7.199 -7.025 2.668 1.00 85.62 93 SER A CA 1
ATOM 742 C C . SER A 1 93 ? 8.170 -6.302 1.731 1.00 85.62 93 SER A C 1
ATOM 744 O O . SER A 1 93 ? 8.645 -6.889 0.760 1.00 85.62 93 SER A O 1
ATOM 746 N N . GLY A 1 94 ? 8.513 -5.049 2.047 1.00 82.38 94 GLY A N 1
ATOM 747 C CA . GLY A 1 94 ? 9.490 -4.267 1.292 1.00 82.38 94 GLY A CA 1
ATOM 748 C C . GLY A 1 94 ? 10.901 -4.853 1.366 1.00 82.38 94 GLY A C 1
ATOM 749 O O . GLY A 1 94 ? 11.545 -5.021 0.333 1.00 82.38 94 GLY A O 1
ATOM 750 N N . GLU A 1 95 ? 11.366 -5.222 2.562 1.00 87.31 95 GLU A N 1
ATOM 751 C CA . GLU A 1 95 ? 12.666 -5.872 2.765 1.00 87.31 95 GLU A CA 1
ATOM 752 C C . GLU A 1 95 ? 12.744 -7.202 2.009 1.00 87.31 95 GLU A C 1
ATOM 754 O O . GLU A 1 95 ? 13.722 -7.440 1.307 1.00 87.31 95 GLU A O 1
ATOM 759 N N . ALA A 1 96 ? 11.702 -8.036 2.069 1.00 85.69 96 ALA A N 1
ATOM 760 C CA . ALA A 1 96 ? 11.659 -9.292 1.323 1.00 85.69 96 ALA A CA 1
ATOM 761 C C . ALA A 1 96 ? 11.737 -9.074 -0.198 1.00 85.69 96 ALA A C 1
ATOM 763 O O . ALA A 1 96 ? 12.475 -9.784 -0.878 1.00 85.69 96 ALA A O 1
ATOM 764 N N . ALA A 1 97 ? 11.022 -8.078 -0.733 1.00 82.94 97 ALA A N 1
ATOM 765 C CA . ALA A 1 97 ? 11.062 -7.756 -2.159 1.00 82.94 97 ALA A CA 1
ATOM 766 C C . ALA A 1 97 ? 12.446 -7.255 -2.603 1.00 82.94 97 ALA A C 1
ATOM 768 O O . ALA A 1 97 ? 12.970 -7.700 -3.624 1.00 82.94 97 ALA A O 1
ATOM 769 N N . VAL A 1 98 ? 13.061 -6.364 -1.817 1.00 81.75 98 VAL A N 1
ATOM 770 C CA . VAL A 1 98 ? 14.408 -5.850 -2.096 1.00 81.75 98 VAL A CA 1
ATOM 771 C C . VAL A 1 98 ? 15.443 -6.968 -2.005 1.00 81.75 98 VAL A C 1
ATOM 773 O O . VAL A 1 98 ? 16.257 -7.110 -2.915 1.00 81.75 98 VAL A O 1
ATOM 776 N N . ASN A 1 99 ? 15.386 -7.798 -0.964 1.00 84.69 99 ASN A N 1
ATOM 777 C CA . ASN A 1 99 ? 16.306 -8.920 -0.793 1.00 84.69 99 ASN A CA 1
ATOM 778 C C . ASN A 1 99 ? 16.150 -9.944 -1.921 1.00 84.69 99 ASN A C 1
ATOM 780 O O . ASN A 1 99 ? 17.149 -10.382 -2.473 1.00 84.69 99 ASN A O 1
ATOM 784 N N . ALA A 1 100 ? 14.928 -10.242 -2.374 1.00 83.38 100 ALA A N 1
ATOM 785 C CA . ALA A 1 100 ? 14.716 -11.129 -3.520 1.00 83.38 100 ALA A CA 1
ATOM 786 C C . ALA A 1 100 ? 15.430 -10.638 -4.796 1.00 83.38 100 ALA A C 1
ATOM 788 O O . ALA A 1 100 ? 15.924 -11.443 -5.586 1.00 83.38 100 ALA A O 1
ATOM 789 N N . TRP A 1 101 ? 15.527 -9.321 -4.999 1.00 78.69 101 TRP A N 1
ATOM 790 C CA . TRP A 1 101 ? 16.292 -8.746 -6.110 1.00 78.69 101 TRP A CA 1
ATOM 791 C C . TRP A 1 101 ? 17.798 -8.727 -5.831 1.00 78.69 101 TRP A C 1
ATOM 793 O O . TRP A 1 101 ? 18.597 -9.048 -6.714 1.00 78.69 101 TRP A O 1
ATOM 803 N N . LEU A 1 102 ? 18.195 -8.366 -4.608 1.00 79.88 102 LEU A N 1
ATOM 804 C CA . LEU A 1 102 ? 19.593 -8.271 -4.192 1.00 79.88 102 LEU A CA 1
ATOM 805 C C . LEU A 1 102 ? 20.269 -9.619 -3.977 1.00 79.88 102 LEU A C 1
ATOM 807 O O . LEU A 1 102 ? 21.490 -9.647 -4.033 1.00 79.88 102 LEU A O 1
ATOM 811 N N . ASP A 1 103 ? 19.536 -10.712 -3.808 1.00 85.44 103 ASP A N 1
ATOM 812 C CA . ASP A 1 103 ? 20.073 -12.068 -3.643 1.00 85.44 103 ASP A CA 1
ATOM 813 C C . ASP A 1 103 ? 20.068 -12.853 -4.960 1.00 85.44 103 ASP A C 1
ATOM 815 O O . ASP A 1 103 ? 20.672 -13.920 -5.059 1.00 85.44 103 ASP A O 1
ATOM 819 N N . HIS A 1 104 ? 19.469 -12.297 -6.019 1.00 82.62 104 HIS A N 1
ATOM 820 C CA . HIS A 1 104 ? 19.441 -12.936 -7.328 1.00 82.62 104 HIS A CA 1
ATOM 821 C C . HIS A 1 104 ? 20.877 -13.166 -7.852 1.00 82.62 104 HIS A C 1
ATOM 823 O O . HIS A 1 104 ? 21.680 -12.223 -7.850 1.00 82.62 104 HIS A O 1
ATOM 829 N N . PRO A 1 105 ? 21.240 -14.383 -8.303 1.00 84.81 105 PRO A N 1
ATOM 830 C CA . PRO A 1 105 ? 22.616 -14.715 -8.688 1.00 84.81 105 PRO A CA 1
ATOM 831 C C . PRO A 1 105 ? 23.112 -13.889 -9.883 1.00 84.81 105 PRO A C 1
ATOM 833 O O . PRO A 1 105 ? 24.295 -13.568 -9.966 1.00 84.81 105 PRO A O 1
ATOM 836 N N . ASP A 1 106 ? 22.199 -13.470 -10.762 1.00 89.94 106 ASP A N 1
ATOM 837 C CA . ASP A 1 106 ? 22.465 -12.511 -11.835 1.00 89.94 106 ASP A CA 1
ATOM 838 C C . ASP A 1 106 ? 21.855 -11.139 -11.496 1.00 89.94 106 ASP A C 1
ATOM 840 O O . ASP A 1 106 ? 20.647 -10.919 -11.637 1.00 89.94 106 ASP A O 1
ATOM 844 N N . LYS A 1 107 ? 22.697 -10.197 -11.050 1.00 83.38 107 LYS A N 1
ATOM 845 C CA . LYS A 1 107 ? 22.271 -8.828 -10.709 1.00 83.38 107 LYS A CA 1
ATOM 846 C C . LYS A 1 107 ? 21.772 -8.046 -11.922 1.00 83.38 107 LYS A C 1
ATOM 848 O O . LYS A 1 107 ? 20.868 -7.225 -11.789 1.00 83.38 107 LYS A O 1
ATOM 853 N N . LEU A 1 108 ? 22.341 -8.286 -13.104 1.00 85.00 108 LEU A N 1
ATOM 854 C CA . LEU A 1 108 ? 21.935 -7.593 -14.324 1.00 85.00 108 LEU A CA 1
ATOM 855 C C . LEU A 1 108 ? 20.526 -8.030 -14.733 1.00 85.00 108 LEU A C 1
ATOM 857 O O . LEU A 1 108 ? 19.701 -7.188 -15.094 1.00 85.00 108 LEU A O 1
ATOM 861 N N . GLN A 1 109 ? 20.239 -9.328 -14.639 1.00 83.56 109 GLN A N 1
ATOM 862 C CA . GLN A 1 109 ? 18.905 -9.867 -14.882 1.00 83.56 109 GLN A CA 1
ATOM 863 C C . GLN A 1 109 ? 17.887 -9.336 -13.868 1.00 83.56 109 GLN A C 1
ATOM 865 O O . GLN A 1 109 ? 16.806 -8.915 -14.278 1.00 83.56 109 GLN A O 1
ATOM 870 N N . ALA A 1 110 ? 18.241 -9.265 -12.581 1.00 82.56 110 ALA A N 1
ATOM 871 C CA . ALA A 1 110 ? 17.373 -8.694 -11.551 1.00 82.56 110 ALA A CA 1
ATOM 872 C C . ALA A 1 110 ? 17.049 -7.215 -11.813 1.00 82.56 110 ALA A C 1
ATOM 874 O O . ALA A 1 110 ? 15.884 -6.824 -11.782 1.00 82.56 110 ALA A O 1
ATOM 875 N N . CYS A 1 111 ? 18.049 -6.399 -12.165 1.00 81.56 111 CYS A N 1
ATOM 876 C CA . CYS A 1 111 ? 17.831 -4.997 -12.530 1.00 81.56 111 CYS A CA 1
ATOM 877 C C . CYS A 1 111 ? 16.934 -4.855 -13.767 1.00 81.56 111 CYS A C 1
ATOM 879 O O . CYS A 1 111 ? 16.021 -4.032 -13.776 1.00 81.56 111 CYS A O 1
ATOM 881 N N . ARG A 1 112 ? 17.158 -5.664 -14.811 1.00 82.94 112 ARG A N 1
ATOM 882 C CA . ARG A 1 112 ? 16.309 -5.661 -16.015 1.00 82.94 112 ARG A CA 1
ATOM 883 C C . ARG A 1 112 ? 14.876 -6.067 -15.697 1.00 82.94 112 ARG A C 1
ATOM 885 O O . ARG A 1 112 ? 13.951 -5.452 -16.211 1.00 82.94 112 ARG A O 1
ATOM 892 N N . PHE A 1 113 ? 14.697 -7.066 -14.840 1.00 81.19 113 PHE A N 1
ATOM 893 C CA . PHE A 1 113 ? 13.387 -7.508 -14.386 1.00 81.19 113 PHE A CA 1
ATOM 894 C C . PHE A 1 113 ? 12.667 -6.426 -13.574 1.00 81.19 113 PHE A C 1
ATOM 896 O O . PHE A 1 113 ? 11.510 -6.131 -13.858 1.00 81.19 113 PHE A O 1
ATOM 903 N N . ALA A 1 114 ? 13.352 -5.770 -12.633 1.00 78.56 114 ALA A N 1
ATOM 904 C CA . ALA A 1 114 ? 12.789 -4.660 -11.867 1.00 78.56 114 ALA A CA 1
ATOM 905 C C . ALA A 1 114 ? 12.367 -3.497 -12.780 1.00 78.56 114 ALA A C 1
ATOM 907 O O . ALA A 1 114 ? 11.255 -2.984 -12.657 1.00 78.56 114 ALA A O 1
ATOM 908 N N . ILE A 1 115 ? 13.211 -3.128 -13.751 1.00 78.06 115 ILE A N 1
ATOM 909 C CA . ILE A 1 115 ? 12.863 -2.129 -14.770 1.00 78.06 115 ILE A CA 1
ATOM 910 C C . ILE A 1 115 ? 11.639 -2.587 -15.566 1.00 78.06 115 ILE A C 1
ATOM 912 O O . ILE A 1 115 ? 10.709 -1.802 -15.709 1.00 78.06 115 ILE A O 1
ATOM 916 N N . ALA A 1 116 ? 11.598 -3.842 -16.021 1.00 77.56 116 ALA A N 1
ATOM 917 C CA . ALA A 1 116 ? 10.482 -4.384 -16.793 1.00 77.56 116 ALA A CA 1
ATOM 918 C C . ALA A 1 116 ? 9.164 -4.383 -16.003 1.00 77.56 116 ALA A C 1
ATOM 920 O O . ALA A 1 116 ? 8.139 -4.008 -16.559 1.00 77.56 116 ALA A O 1
ATOM 921 N N . ILE A 1 117 ? 9.188 -4.729 -14.712 1.00 74.31 117 ILE A N 1
ATOM 922 C CA . ILE A 1 117 ? 8.038 -4.645 -13.794 1.00 74.31 117 ILE A CA 1
ATOM 923 C C . ILE A 1 117 ? 7.550 -3.204 -13.666 1.00 74.31 117 ILE A C 1
ATOM 925 O O . ILE A 1 117 ? 6.351 -2.923 -13.761 1.00 74.31 117 ILE A O 1
ATOM 929 N N . ILE A 1 118 ? 8.482 -2.271 -13.448 1.00 74.12 118 ILE A N 1
ATOM 930 C CA . ILE A 1 118 ? 8.142 -0.855 -13.365 1.00 74.12 118 ILE A CA 1
ATOM 931 C C . ILE A 1 118 ? 7.520 -0.443 -14.697 1.00 74.12 118 ILE A C 1
ATOM 933 O O . ILE A 1 118 ? 6.416 0.090 -14.693 1.00 74.12 118 ILE A O 1
ATOM 937 N N . GLU A 1 119 ? 8.179 -0.714 -15.829 1.00 69.50 119 GLU A N 1
ATOM 938 C CA . GLU A 1 119 ? 7.761 -0.447 -17.218 1.00 69.50 119 GLU A CA 1
ATOM 939 C C . GLU A 1 119 ? 6.400 -1.022 -17.596 1.00 69.50 119 GLU A C 1
ATOM 941 O O . GLU A 1 119 ? 5.588 -0.295 -18.173 1.00 69.50 119 GLU A O 1
ATOM 946 N N . SER A 1 120 ? 6.099 -2.250 -17.185 1.00 67.75 120 SER A N 1
ATOM 947 C CA . SER A 1 120 ? 4.813 -2.901 -17.430 1.00 67.75 120 SER A CA 1
ATOM 948 C C . SER A 1 120 ? 3.671 -2.319 -16.598 1.00 67.75 120 SER A C 1
ATOM 950 O O . SER A 1 120 ? 2.523 -2.713 -16.788 1.00 67.75 120 SER A O 1
ATOM 952 N N . GLY A 1 121 ? 3.965 -1.386 -15.687 1.00 66.62 121 GLY A N 1
ATOM 953 C CA . GLY A 1 121 ? 2.968 -0.755 -14.834 1.00 66.62 121 GLY A CA 1
ATOM 954 C C . GLY A 1 121 ? 2.538 -1.650 -13.680 1.00 66.62 121 GLY A C 1
ATOM 955 O O . GLY A 1 121 ? 1.394 -1.570 -13.265 1.00 66.62 121 GLY A O 1
ATOM 956 N N . ALA A 1 122 ? 3.426 -2.489 -13.138 1.00 68.50 122 ALA A N 1
ATOM 957 C CA . ALA A 1 122 ? 3.084 -3.336 -11.989 1.00 68.50 122 ALA A CA 1
ATOM 958 C C . ALA A 1 122 ? 2.624 -2.539 -10.753 1.00 68.50 122 ALA A C 1
ATOM 960 O O . ALA A 1 122 ? 1.915 -3.066 -9.905 1.00 68.50 122 ALA A O 1
ATOM 961 N N . TYR A 1 123 ? 3.008 -1.264 -10.671 1.00 74.94 123 TYR A N 1
ATOM 962 C CA . TYR A 1 123 ? 2.564 -0.333 -9.633 1.00 74.94 123 TYR A CA 1
ATOM 963 C C . TYR A 1 123 ? 1.336 0.494 -10.045 1.00 74.94 123 TYR A C 1
ATOM 965 O O . TYR A 1 123 ? 0.919 1.372 -9.302 1.00 74.94 123 TYR A O 1
ATOM 973 N N . ASP A 1 124 ? 0.798 0.299 -11.251 1.00 84.06 124 ASP A N 1
ATOM 974 C CA . ASP A 1 124 ? -0.367 1.012 -11.781 1.00 84.06 124 ASP A CA 1
ATOM 975 C C . ASP A 1 124 ? -1.648 0.236 -11.464 1.00 84.06 124 ASP A C 1
ATOM 977 O O . ASP A 1 124 ? -1.846 -0.892 -11.923 1.00 84.06 124 ASP A O 1
ATOM 981 N N . ILE A 1 125 ? -2.540 0.853 -10.698 1.00 86.62 125 ILE A N 1
ATOM 982 C CA . ILE A 1 125 ? -3.842 0.300 -10.358 1.00 86.62 125 ILE A CA 1
ATOM 983 C C . ILE A 1 125 ? -4.756 0.452 -11.569 1.00 86.62 125 ILE A C 1
ATOM 985 O O . ILE A 1 125 ? -5.209 1.543 -11.924 1.00 86.62 125 ILE A O 1
ATOM 989 N N . SER A 1 126 ? -4.997 -0.677 -12.229 1.00 85.25 126 SER A N 1
ATOM 990 C CA . SER A 1 126 ? -5.760 -0.774 -13.470 1.00 85.25 126 SER A CA 1
ATOM 991 C C . SER A 1 126 ? -6.664 -2.010 -13.452 1.00 85.25 126 SER A C 1
ATOM 993 O O . SER A 1 126 ? -6.389 -2.928 -12.675 1.00 85.25 126 SER A O 1
ATOM 995 N N . PRO A 1 127 ? -7.671 -2.102 -14.345 1.00 88.44 127 PRO A N 1
ATOM 996 C CA . PRO A 1 127 ? -8.605 -3.237 -14.415 1.00 88.44 127 PRO A CA 1
ATOM 997 C C . PRO A 1 127 ? -7.967 -4.618 -14.610 1.00 88.44 127 PRO A C 1
ATOM 999 O O . PRO A 1 127 ? -8.643 -5.635 -14.554 1.00 88.44 127 PRO A O 1
ATOM 1002 N N . LYS A 1 128 ? -6.662 -4.668 -14.890 1.00 85.38 128 LYS A N 1
ATOM 1003 C CA . LYS A 1 128 ? -5.901 -5.911 -15.033 1.00 85.38 128 LYS A CA 1
ATOM 1004 C C . LYS A 1 128 ? -5.430 -6.477 -13.692 1.00 85.38 128 LYS A C 1
ATOM 1006 O O . LYS A 1 128 ? -4.940 -7.603 -13.668 1.00 85.38 128 LYS A O 1
ATOM 1011 N N . LEU A 1 129 ? -5.504 -5.704 -12.606 1.00 82.50 129 LEU A N 1
ATOM 1012 C CA . LEU A 1 129 ? -5.118 -6.172 -11.281 1.00 82.50 129 LEU A CA 1
ATOM 1013 C C . LEU A 1 129 ? -6.250 -7.000 -10.656 1.00 82.50 129 LEU A C 1
ATOM 1015 O O . LEU A 1 129 ? -7.392 -6.549 -10.680 1.00 82.50 129 LEU A O 1
ATOM 1019 N N . PRO A 1 130 ? -5.944 -8.148 -10.022 1.00 85.06 130 PRO A N 1
ATOM 1020 C CA . PRO A 1 130 ? -6.952 -9.009 -9.398 1.00 85.06 130 PRO A CA 1
ATOM 1021 C C . PRO A 1 130 ? -7.840 -8.351 -8.333 1.00 85.06 130 PRO A C 1
ATOM 1023 O O . PRO A 1 130 ? -8.877 -8.912 -8.021 1.00 85.06 130 PRO A O 1
ATOM 1026 N N . MET A 1 131 ? -7.439 -7.203 -7.774 1.00 88.44 131 MET A N 1
ATOM 1027 C CA . MET A 1 131 ? -8.194 -6.480 -6.741 1.00 88.44 131 MET A CA 1
ATOM 1028 C C . MET A 1 131 ? -8.748 -5.130 -7.223 1.00 88.44 131 MET A C 1
ATOM 1030 O O . MET A 1 131 ? -8.993 -4.229 -6.423 1.00 88.44 131 MET A O 1
ATOM 1034 N N . TYR A 1 132 ? -8.818 -4.901 -8.535 1.00 91.81 132 TYR A N 1
ATOM 1035 C CA . TYR A 1 132 ? -9.158 -3.581 -9.065 1.00 91.81 132 TYR A CA 1
ATOM 1036 C C . TYR A 1 132 ? -10.517 -3.064 -8.567 1.00 91.81 132 TYR A C 1
ATOM 1038 O O . TYR A 1 132 ? -10.619 -1.904 -8.166 1.00 91.81 132 TYR A O 1
ATOM 1046 N N . ASP A 1 133 ? -11.529 -3.928 -8.532 1.00 94.88 133 ASP A N 1
ATOM 1047 C CA . ASP A 1 133 ? -12.892 -3.547 -8.154 1.00 94.88 133 ASP A CA 1
ATOM 1048 C C . ASP A 1 133 ? -12.993 -3.178 -6.665 1.00 94.88 133 ASP A C 1
ATOM 1050 O O . ASP A 1 133 ? -13.717 -2.251 -6.291 1.00 94.88 133 ASP A O 1
ATOM 1054 N N . GLU A 1 134 ? -12.211 -3.828 -5.804 1.00 94.38 134 GLU A N 1
ATOM 1055 C CA . GLU A 1 134 ? -12.080 -3.481 -4.389 1.00 94.38 134 GLU A CA 1
ATOM 1056 C C . GLU A 1 134 ? -11.414 -2.114 -4.212 1.00 94.38 134 GLU A C 1
ATOM 1058 O O . GLU A 1 134 ? -11.846 -1.319 -3.375 1.00 94.38 134 GLU A O 1
ATOM 1063 N N . HIS A 1 135 ? -10.399 -1.802 -5.024 1.00 92.50 135 HIS A N 1
ATOM 1064 C CA . HIS A 1 135 ? -9.759 -0.486 -5.006 1.00 92.50 135 HIS A CA 1
ATOM 1065 C C . HIS A 1 135 ? -10.719 0.614 -5.487 1.00 92.50 135 HIS A C 1
ATOM 1067 O O . HIS A 1 135 ? -10.743 1.695 -4.900 1.00 92.50 135 HIS A O 1
ATOM 1073 N N . GLU A 1 136 ? -11.536 0.362 -6.515 1.00 95.69 136 GLU A N 1
ATOM 1074 C CA . GLU A 1 136 ? -12.580 1.308 -6.942 1.00 95.69 136 GLU A CA 1
ATOM 1075 C C . GLU A 1 136 ? -13.669 1.474 -5.876 1.00 95.69 136 GLU A C 1
ATOM 1077 O O . GLU A 1 136 ? -14.084 2.597 -5.588 1.00 95.69 136 GLU A O 1
ATOM 1082 N N . SER A 1 137 ? -14.082 0.386 -5.225 1.00 96.38 137 SER A N 1
ATOM 1083 C CA . SER A 1 137 ? -15.046 0.433 -4.118 1.00 96.38 137 SER A CA 1
ATOM 1084 C C . SER A 1 137 ? -14.515 1.265 -2.946 1.00 96.38 137 SER A C 1
ATOM 1086 O O . SER A 1 137 ? -15.243 2.078 -2.374 1.00 96.38 137 SER A O 1
ATOM 1088 N N . LEU A 1 138 ? -13.223 1.133 -2.631 1.00 95.19 138 LEU A N 1
ATOM 1089 C CA . LEU A 1 138 ? -12.554 1.946 -1.616 1.00 95.19 138 LEU A CA 1
ATOM 1090 C C . LEU A 1 138 ? -12.549 3.435 -1.985 1.00 95.19 138 LEU A C 1
ATOM 1092 O O . LEU A 1 138 ? -12.789 4.286 -1.129 1.00 95.19 138 LEU A O 1
ATOM 1096 N N . VAL A 1 139 ? -12.308 3.762 -3.259 1.00 96.62 139 VAL A N 1
ATOM 1097 C CA . VAL A 1 139 ? -12.378 5.143 -3.762 1.00 96.62 139 VAL A CA 1
ATOM 1098 C C . VAL A 1 139 ? -13.788 5.709 -3.622 1.00 96.62 139 VAL A C 1
ATOM 1100 O O . VAL A 1 139 ? -13.937 6.835 -3.154 1.00 96.62 139 VAL A O 1
ATOM 1103 N N . GLN A 1 140 ? -14.816 4.942 -3.984 1.00 97.06 140 GLN A N 1
ATOM 1104 C CA . GLN A 1 140 ? -16.212 5.370 -3.855 1.00 97.06 140 GLN A CA 1
ATOM 1105 C C . GLN A 1 140 ? -16.597 5.615 -2.394 1.00 97.06 140 GLN A C 1
ATOM 1107 O O . GLN A 1 140 ? -17.207 6.636 -2.086 1.00 97.06 140 GLN A O 1
ATOM 1112 N N . TRP A 1 141 ? -16.198 4.720 -1.485 1.00 97.12 141 TRP A N 1
ATOM 1113 C CA . TRP A 1 141 ? -16.366 4.920 -0.045 1.00 97.12 141 TRP A CA 1
ATOM 1114 C C . TRP A 1 141 ? -15.653 6.192 0.434 1.00 97.12 141 TRP A C 1
ATOM 1116 O O . TRP A 1 141 ? -16.221 6.988 1.176 1.00 97.12 141 TRP A O 1
ATOM 1126 N N . ALA A 1 142 ? -14.429 6.439 -0.038 1.00 95.25 142 ALA A N 1
ATOM 1127 C CA . ALA A 1 142 ? -13.640 7.596 0.369 1.00 95.25 142 ALA A CA 1
ATOM 1128 C C . ALA A 1 142 ? -14.189 8.943 -0.141 1.00 95.25 142 ALA A C 1
ATOM 1130 O O . ALA A 1 142 ? -13.795 9.986 0.383 1.00 95.25 142 ALA A O 1
ATOM 1131 N N . GLN A 1 143 ? -15.078 8.951 -1.135 1.00 92.56 143 GLN A N 1
ATOM 1132 C CA . GLN A 1 143 ? -15.718 10.162 -1.667 1.00 92.56 143 GLN A CA 1
ATOM 1133 C C . GLN A 1 143 ? -16.985 10.580 -0.908 1.00 92.56 143 GLN A C 1
ATOM 1135 O O . GLN A 1 143 ? -17.465 11.693 -1.123 1.00 92.56 143 GLN A O 1
ATOM 1140 N N . GLN A 1 144 ? -17.506 9.709 -0.041 1.00 85.12 144 GLN A N 1
ATOM 1141 C CA . GLN A 1 144 ? -18.613 9.999 0.878 1.00 85.12 144 GLN A CA 1
ATOM 1142 C C . GLN A 1 144 ? -18.111 10.785 2.094 1.00 85.12 144 GLN A C 1
ATOM 1144 O O . GLN A 1 144 ? -18.868 11.655 2.569 1.00 85.12 144 GLN A O 1
#

pLDDT: mean 75.9, std 19.91, range [33.5, 97.25]

Sequence (144 aa):
MRPQRTSSAHLGAERQRLAANLTDFPTSVTLSKVHRSIRWLDQRSLRWQARNVKYILASEKYMGARFAEDEAAGGVARRKATMDELTALVRRSGEAAVNAWLDHPDKLQACRFAIAIIESGAYDISPKLPMYDEHESLVQWAQQ